Protein AF-A0A376BYJ0-F1 (afdb_monomer)

Sequence (90 aa):
MKKIVTLILVFVFGNLLSQYRFVYRVDFKIDSLNRDFVQSESFNLDIDGKESVFYPEIFLKLDSIYNATGTINKKNIPDAKLDYIIKKKL

Organism: NCBI:txid1015

Nearest PDB structures (foldseek):
  4zk9-assembly1_A  TM=6.552E-01  e=2.455E+00  Orf virus (strain NZ2)
  3zgi-assembly1_A  TM=6.308E-01  e=2.159E+00  Streptococcus pneumoniae TIGR4
  4zkc-assembly1_A  TM=4.919E-01  e=3.383E+00  Orf virus (strain NZ2)
  4p5i-assembly1_A-2  TM=5.083E-01  e=6.028E+00  Orf virus
  3fgq-assembly2_B  TM=4.200E-01  e=6.427E+00  Homo sapiens

Mean predicted aligned error: 7.51 Å

Radius of gyration: 19.22 Å; Cα contacts (8 Å, |Δi|>4): 105; chains: 1; bounding box: 53×24×54 Å

Foldseek 3Di:
DVVVVVVVVCVVVVVQPDWDKDKDKDWDDPDPVCVVDIDIFIWIWIDDLFKIKIFTCLVVVQVVVCVVPVDGDPVPRPDDPDGDMDMDTD

pLDDT: mean 86.26, std 8.76, range [60.75, 95.56]

Secondary structure (DSSP, 8-state):
-HHHHHHHHHHHHHHHT--EEEEEEEEE-S-SS-TT--EEEEEEEEE-SSEEEEEEHHHHHHHHHHHHHSS--GGG----S----EEEE-

Solvent-accessible surface area (backbone atoms only — not comparable to full-atom values): 5524 Å² total; per-residue (Å²): 107,70,70,59,54,52,52,53,49,53,54,54,52,55,61,76,69,58,71,50,74,46,81,43,80,49,77,46,63,91,45,89,88,46,78,85,51,71,48,75,48,55,29,36,37,40,39,53,102,56,38,36,41,37,34,38,48,64,59,58,54,49,51,54,44,30,75,74,65,78,53,82,66,71,90,77,56,79,85,68,91,65,83,65,72,50,76,44,78,108

Structure (mmCIF, N/CA/C/O backbone):
data_AF-A0A376BYJ0-F1
#
_entry.id   AF-A0A376BYJ0-F1
#
loop_
_atom_site.group_PDB
_atom_site.id
_atom_site.type_symbol
_atom_site.label_atom_id
_atom_site.label_alt_id
_atom_site.label_comp_id
_atom_site.label_asym_id
_atom_site.label_entity_id
_atom_site.label_seq_id
_atom_site.pdbx_PDB_ins_code
_atom_site.Cartn_x
_atom_site.Cartn_y
_atom_site.Cartn_z
_atom_site.occupancy
_atom_site.B_iso_or_equiv
_atom_site.auth_seq_id
_atom_site.auth_comp_id
_atom_site.auth_asym_id
_atom_site.auth_atom_id
_atom_site.pdbx_PDB_model_num
ATOM 1 N N . MET A 1 1 ? -33.514 -1.692 28.031 1.00 60.75 1 MET A N 1
ATOM 2 C CA . MET A 1 1 ? -33.130 -0.458 27.302 1.00 60.75 1 MET A CA 1
ATOM 3 C C . MET A 1 1 ? -31.627 -0.208 27.309 1.00 60.75 1 MET A C 1
ATOM 5 O O . MET A 1 1 ? -31.067 -0.121 26.230 1.00 60.75 1 MET A O 1
ATOM 9 N N . LYS A 1 2 ? -30.946 -0.189 28.470 1.00 79.69 2 LYS A N 1
ATOM 10 C CA . LYS A 1 2 ? -29.485 0.045 28.543 1.00 79.69 2 LYS A CA 1
ATOM 11 C C . LYS A 1 2 ? -28.661 -0.854 27.601 1.00 79.69 2 LYS A C 1
ATOM 13 O O . LYS A 1 2 ? -27.851 -0.340 26.853 1.00 79.69 2 LYS A O 1
ATOM 18 N N . LYS A 1 3 ? -28.957 -2.160 27.543 1.00 87.44 3 LYS A N 1
ATOM 19 C CA . LYS A 1 3 ? -28.278 -3.117 26.642 1.00 87.44 3 LYS A CA 1
ATOM 20 C C . LYS A 1 3 ? -28.444 -2.794 25.146 1.00 87.44 3 LYS A C 1
ATOM 22 O O . LYS A 1 3 ? -27.506 -2.967 24.384 1.00 87.44 3 LYS A O 1
ATOM 27 N N . ILE A 1 4 ? -29.619 -2.302 24.742 1.00 93.50 4 ILE A N 1
ATOM 28 C CA . ILE A 1 4 ? -29.905 -1.899 23.353 1.00 93.50 4 ILE A CA 1
ATOM 29 C C . ILE A 1 4 ? -29.155 -0.609 23.015 1.00 93.50 4 ILE A C 1
ATOM 31 O O . ILE A 1 4 ? -28.545 -0.519 21.958 1.00 93.50 4 ILE A O 1
ATOM 35 N N . VAL A 1 5 ? -29.131 0.352 23.944 1.00 94.00 5 VAL A N 1
ATOM 36 C CA . VAL A 1 5 ? -28.350 1.589 23.795 1.00 94.00 5 VAL A CA 1
ATOM 37 C C . VAL A 1 5 ? -26.862 1.273 23.653 1.00 94.00 5 VAL A C 1
ATOM 39 O O . VAL A 1 5 ? -26.218 1.808 22.759 1.00 94.00 5 VAL A O 1
ATOM 42 N N . THR A 1 6 ? -26.324 0.358 24.465 1.00 92.44 6 THR A N 1
ATOM 43 C CA . THR A 1 6 ? -24.929 -0.090 24.344 1.00 92.44 6 THR A CA 1
ATOM 44 C C . THR A 1 6 ? -24.652 -0.739 22.988 1.00 92.44 6 THR A C 1
ATOM 46 O O . THR A 1 6 ? -23.635 -0.433 22.376 1.00 92.44 6 THR A O 1
ATOM 49 N N . LEU A 1 7 ? -25.558 -1.587 22.487 1.00 93.12 7 LEU A N 1
ATOM 50 C CA . LEU A 1 7 ? -25.397 -2.251 21.189 1.00 93.12 7 LEU A CA 1
ATOM 51 C C . LEU A 1 7 ? -25.369 -1.244 20.026 1.00 93.12 7 LEU A C 1
ATOM 53 O O . LEU A 1 7 ? -24.517 -1.336 19.146 1.00 93.12 7 LEU A O 1
ATOM 57 N N . ILE A 1 8 ? -26.266 -0.253 20.057 1.00 93.00 8 ILE A N 1
ATOM 58 C CA . ILE A 1 8 ? -26.312 0.833 19.068 1.00 93.00 8 ILE A CA 1
ATOM 59 C C . ILE A 1 8 ? -25.027 1.662 19.130 1.00 93.00 8 ILE A C 1
ATOM 61 O O . I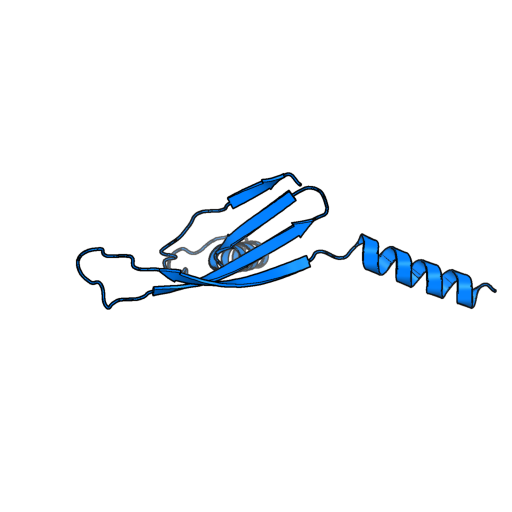LE A 1 8 ? -24.461 1.989 18.090 1.00 93.00 8 ILE A O 1
ATOM 65 N N . LEU A 1 9 ? -24.528 1.960 20.334 1.00 90.81 9 LEU A N 1
ATOM 66 C CA . LEU A 1 9 ? -23.287 2.713 20.502 1.00 90.81 9 LEU A CA 1
ATOM 67 C C . LEU A 1 9 ? -22.098 1.973 19.878 1.00 90.81 9 LEU A C 1
ATOM 69 O O . LEU A 1 9 ? -21.348 2.564 19.108 1.00 90.81 9 LEU A O 1
ATOM 73 N N . VAL A 1 10 ? -21.958 0.673 20.156 1.00 89.69 10 VAL A N 1
ATOM 74 C CA . VAL A 1 10 ? -20.897 -0.166 19.573 1.00 89.69 10 VAL A CA 1
ATOM 75 C C . VAL A 1 10 ? -20.987 -0.174 18.046 1.00 89.69 10 VAL A C 1
ATOM 77 O O . VAL A 1 10 ? -19.966 -0.037 17.376 1.00 89.69 10 VAL A O 1
ATOM 80 N N . PHE A 1 11 ? -22.197 -0.268 17.492 1.00 86.50 11 PHE A N 1
ATOM 81 C CA . PHE A 1 11 ? -22.395 -0.263 16.045 1.00 86.50 11 PHE A CA 1
ATOM 82 C C . PHE A 1 11 ? -21.995 1.076 15.404 1.00 86.50 11 PHE A C 1
ATOM 84 O O . PHE A 1 11 ? -21.294 1.094 14.394 1.00 86.50 11 PHE A O 1
ATOM 91 N N . VAL A 1 12 ? -22.378 2.207 16.004 1.00 86.62 12 VAL A N 1
ATOM 92 C CA . VAL A 1 12 ? -22.026 3.543 15.491 1.00 86.62 12 VAL A CA 1
ATOM 93 C C . VAL A 1 12 ? -20.517 3.792 15.585 1.00 86.62 12 VAL A C 1
ATOM 95 O O . VAL A 1 12 ? -19.907 4.211 14.603 1.00 86.62 12 VAL A O 1
ATOM 98 N N . PHE A 1 13 ? -19.889 3.476 16.721 1.00 82.62 13 PHE A N 1
ATOM 99 C CA . PHE A 1 13 ? -18.444 3.660 16.890 1.00 82.62 13 PHE A CA 1
ATOM 100 C C . PHE A 1 13 ? -17.614 2.743 15.984 1.00 82.62 13 PHE A C 1
ATOM 102 O O . PHE A 1 13 ? -16.587 3.182 15.470 1.00 82.62 13 PHE A O 1
ATOM 109 N N . GLY A 1 14 ? -18.069 1.513 15.728 1.00 76.06 14 GLY A N 1
ATOM 110 C CA . GLY A 1 14 ? -17.392 0.600 14.803 1.00 76.06 14 GLY A CA 1
ATOM 111 C C . GLY A 1 14 ? -17.321 1.142 13.372 1.00 76.06 14 GLY A C 1
ATOM 112 O O . GLY A 1 14 ? -16.296 0.999 12.714 1.00 76.06 14 GLY A O 1
ATOM 113 N N . ASN A 1 15 ? -18.371 1.827 12.909 1.00 74.06 15 ASN A N 1
ATOM 11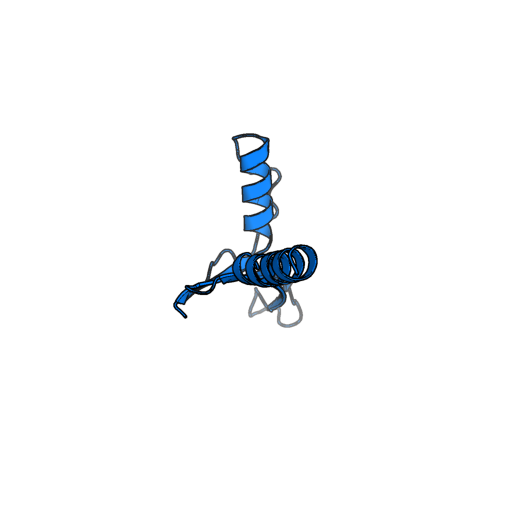4 C CA . ASN A 1 15 ? -18.397 2.419 11.568 1.00 74.06 15 ASN A CA 1
ATOM 115 C C . ASN A 1 15 ? -17.589 3.725 11.480 1.00 74.06 15 ASN A C 1
ATOM 117 O O . ASN A 1 15 ? -16.959 3.983 10.460 1.00 74.06 15 ASN A O 1
ATOM 121 N N . LEU A 1 16 ? -17.570 4.534 12.546 1.00 69.62 16 LEU A N 1
ATOM 122 C CA . LEU A 1 16 ? -16.807 5.790 12.582 1.00 69.62 16 LEU A CA 1
ATOM 123 C C . LEU A 1 16 ? -15.285 5.579 12.610 1.00 69.62 16 LEU A C 1
ATOM 125 O O . LEU A 1 16 ? -14.543 6.462 12.190 1.00 69.62 16 LEU A O 1
ATOM 129 N N . LEU A 1 17 ? -14.823 4.427 13.103 1.00 66.00 17 LEU A N 1
ATOM 130 C CA . LEU A 1 17 ? -13.400 4.075 13.194 1.00 66.00 17 LEU A CA 1
ATOM 131 C C . LEU A 1 17 ? -12.918 3.182 12.040 1.00 66.00 17 LEU A C 1
ATOM 133 O O . LEU A 1 17 ? -11.769 2.742 12.041 1.00 66.00 17 LEU A O 1
ATOM 137 N N . SER A 1 18 ? -13.778 2.900 11.061 1.00 64.69 18 SER A N 1
ATOM 138 C CA . SER A 1 18 ? -13.436 2.046 9.928 1.00 64.69 18 SER A CA 1
ATOM 139 C C . SER A 1 18 ? -12.496 2.768 8.956 1.00 64.69 18 SER A C 1
ATOM 141 O O . SER A 1 18 ? -12.943 3.571 8.139 1.00 64.69 18 SER A O 1
ATOM 143 N N . GLN A 1 19 ? -11.200 2.451 9.003 1.00 69.50 19 GLN A N 1
ATOM 144 C CA . GLN A 1 19 ? -10.292 2.684 7.875 1.00 69.50 19 GLN A CA 1
ATOM 145 C C . GLN A 1 19 ? -10.459 1.554 6.860 1.00 69.50 19 GLN A C 1
ATOM 147 O O . GLN A 1 19 ? -10.250 0.383 7.182 1.00 69.50 19 GLN A O 1
ATOM 152 N N . TYR A 1 20 ? -10.820 1.905 5.627 1.00 84.50 20 TYR A N 1
ATOM 153 C CA . TYR A 1 20 ? -10.899 0.940 4.537 1.00 84.50 20 TYR A CA 1
ATOM 154 C C . TYR A 1 20 ? -9.552 0.887 3.816 1.00 84.50 20 TYR A C 1
ATOM 156 O O . TYR A 1 20 ? -9.074 1.906 3.317 1.00 84.50 20 TYR A O 1
ATOM 164 N N . ARG A 1 21 ? -8.957 -0.309 3.753 1.00 90.56 21 ARG A N 1
ATOM 165 C CA . ARG A 1 21 ? -7.763 -0.600 2.951 1.00 90.56 21 ARG A CA 1
ATOM 166 C C . ARG A 1 21 ? -8.106 -1.628 1.886 1.00 90.56 21 ARG A C 1
ATOM 168 O O . ARG A 1 21 ? -8.548 -2.731 2.207 1.00 90.56 21 ARG A O 1
ATOM 175 N N . PHE A 1 22 ? -7.858 -1.280 0.632 1.00 94.38 22 PHE A N 1
ATOM 176 C CA . PHE A 1 22 ? -7.981 -2.189 -0.504 1.00 94.38 22 PHE A CA 1
ATOM 177 C C . PHE A 1 22 ? -6.593 -2.557 -1.018 1.00 94.38 22 PHE A C 1
ATOM 179 O O . PHE A 1 22 ? -5.715 -1.702 -1.098 1.00 94.38 22 PHE A O 1
ATOM 186 N N . VAL A 1 23 ? -6.401 -3.823 -1.384 1.00 9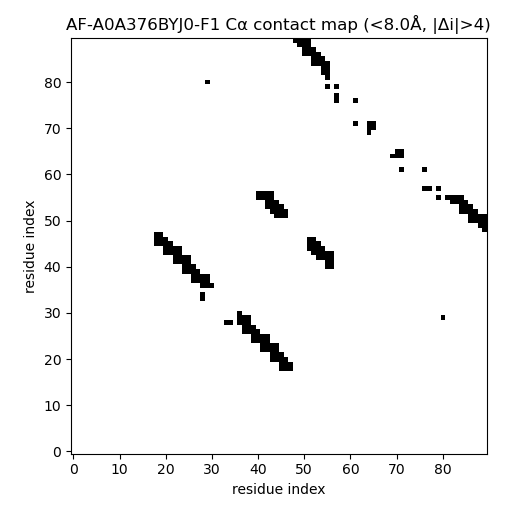5.00 23 VAL A N 1
ATOM 187 C CA . VAL A 1 23 ? -5.139 -4.317 -1.945 1.00 95.00 23 VAL A CA 1
ATOM 188 C C . VAL A 1 23 ? -5.327 -4.563 -3.437 1.00 95.00 23 VAL A C 1
ATOM 190 O O . VAL A 1 23 ? -6.255 -5.260 -3.846 1.00 95.00 23 VAL A O 1
ATOM 193 N N . TYR A 1 24 ? -4.437 -4.000 -4.243 1.00 95.25 24 TYR A N 1
ATOM 194 C CA . TYR A 1 24 ? -4.419 -4.110 -5.696 1.00 95.25 24 TYR A CA 1
ATOM 195 C C . TYR A 1 24 ? -3.157 -4.829 -6.160 1.00 95.25 24 TYR A C 1
ATOM 197 O O . TYR A 1 24 ? -2.088 -4.667 -5.575 1.00 95.25 24 TYR A O 1
ATOM 205 N N . ARG A 1 25 ? -3.272 -5.575 -7.261 1.00 95.00 25 ARG A N 1
ATOM 206 C CA . ARG A 1 25 ? -2.125 -5.984 -8.076 1.00 95.00 25 ARG A CA 1
ATOM 207 C C . ARG A 1 25 ? -2.039 -5.042 -9.272 1.00 95.00 25 ARG A C 1
ATOM 209 O O . ARG A 1 25 ? -3.020 -4.892 -9.997 1.00 95.00 25 ARG A O 1
ATOM 216 N N . VAL A 1 26 ? -0.883 -4.418 -9.456 1.00 93.38 26 VAL A N 1
ATOM 217 C CA . VAL A 1 26 ? -0.579 -3.557 -10.599 1.00 93.38 26 VAL A CA 1
ATOM 218 C C . VAL A 1 26 ? 0.385 -4.303 -11.505 1.00 93.38 26 VAL A C 1
ATOM 220 O O . VAL A 1 26 ? 1.495 -4.624 -11.088 1.00 93.38 26 VAL A O 1
ATOM 223 N N . ASP A 1 27 ? -0.049 -4.555 -12.736 1.00 92.75 27 ASP A N 1
ATOM 224 C CA . ASP A 1 27 ? 0.757 -5.201 -13.768 1.00 92.75 27 ASP A CA 1
ATOM 225 C C . ASP A 1 27 ? 1.219 -4.149 -14.785 1.00 92.75 27 ASP A C 1
ATOM 227 O O . ASP A 1 27 ? 0.407 -3.405 -15.340 1.00 92.75 27 ASP A O 1
ATOM 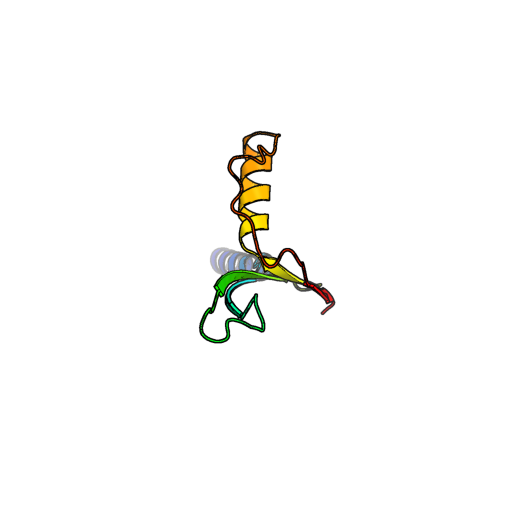231 N N . PHE A 1 28 ? 2.527 -4.063 -15.026 1.00 89.62 28 PHE A N 1
ATOM 232 C CA . PHE A 1 28 ? 3.129 -3.044 -15.885 1.00 89.62 28 PHE A CA 1
ATOM 233 C C . PHE A 1 28 ? 4.366 -3.564 -16.622 1.00 89.62 28 PHE A C 1
ATOM 235 O O . PHE A 1 28 ? 4.997 -4.544 -16.232 1.00 89.62 28 PHE A O 1
ATOM 242 N N . LYS A 1 29 ? 4.723 -2.889 -17.718 1.00 90.38 29 LYS A N 1
ATOM 243 C CA . LYS A 1 29 ? 5.922 -3.187 -18.512 1.00 90.38 29 LYS A CA 1
ATOM 244 C C . LYS A 1 29 ? 6.962 -2.109 -18.237 1.00 90.38 29 LYS A C 1
ATOM 246 O O . LYS A 1 29 ? 6.732 -0.951 -18.571 1.00 90.38 29 LYS A O 1
ATOM 251 N N . ILE A 1 30 ? 8.074 -2.485 -17.607 1.00 84.50 30 ILE A N 1
ATOM 252 C CA . ILE A 1 30 ? 9.149 -1.542 -17.251 1.00 84.50 30 ILE A CA 1
ATOM 253 C C . ILE A 1 30 ? 9.986 -1.140 -18.474 1.00 84.50 30 ILE A C 1
ATOM 255 O O . ILE A 1 30 ? 10.466 -0.015 -18.558 1.00 84.50 30 ILE A O 1
ATOM 259 N N . ASP A 1 31 ? 10.146 -2.062 -19.426 1.00 83.06 31 ASP A N 1
ATOM 260 C CA . ASP A 1 31 ? 10.982 -1.892 -20.607 1.00 83.06 31 ASP A CA 1
ATOM 261 C C . ASP A 1 31 ? 10.126 -1.957 -21.876 1.00 83.06 31 ASP A C 1
ATOM 263 O O . ASP A 1 31 ? 9.485 -2.963 -22.181 1.00 83.06 31 ASP A O 1
ATOM 267 N N . SER A 1 32 ? 10.135 -0.862 -22.635 1.00 82.50 32 SER A N 1
ATOM 268 C CA . SER A 1 32 ? 9.419 -0.755 -23.909 1.00 82.50 32 SER A CA 1
ATOM 269 C C . SER A 1 32 ? 9.949 -1.698 -25.000 1.00 82.50 32 SER A C 1
ATOM 271 O O . SER A 1 32 ? 9.198 -2.049 -25.918 1.00 82.50 32 SER A O 1
ATOM 273 N N . LEU A 1 33 ? 11.216 -2.120 -24.901 1.00 89.44 33 LEU A N 1
ATOM 274 C CA . LEU A 1 33 ? 11.867 -3.029 -25.846 1.00 89.44 33 LEU A CA 1
ATOM 275 C C . LEU A 1 33 ? 11.554 -4.497 -25.539 1.00 89.44 33 LEU A C 1
ATOM 277 O O . LEU A 1 33 ? 11.523 -5.315 -26.457 1.00 89.44 33 LEU A O 1
ATOM 281 N N . ASN A 1 34 ? 11.248 -4.826 -24.282 1.00 88.06 34 ASN A N 1
ATOM 282 C CA . ASN A 1 34 ? 10.895 -6.174 -23.850 1.00 88.06 34 ASN A CA 1
ATOM 283 C C . ASN A 1 34 ? 9.395 -6.281 -23.537 1.00 88.06 34 ASN A C 1
ATOM 285 O O . ASN A 1 34 ? 8.962 -6.283 -22.386 1.00 88.06 34 ASN A O 1
ATOM 289 N N . ARG A 1 35 ? 8.581 -6.358 -24.595 1.00 83.94 35 ARG A N 1
ATOM 290 C CA . ARG A 1 35 ? 7.113 -6.298 -24.489 1.00 83.94 35 ARG A CA 1
ATOM 291 C C . ARG A 1 35 ? 6.477 -7.498 -23.791 1.00 83.94 35 ARG A C 1
ATOM 293 O O . ARG A 1 35 ? 5.333 -7.362 -23.352 1.00 83.94 35 ARG A O 1
ATOM 300 N N . ASP A 1 36 ? 7.171 -8.624 -23.707 1.00 89.00 3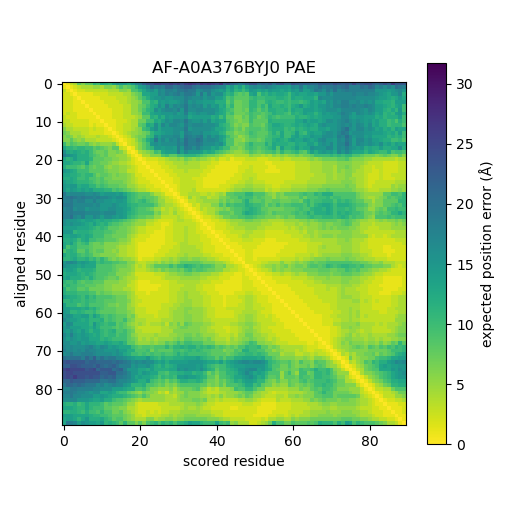6 ASP A N 1
ATOM 301 C CA . ASP A 1 36 ? 6.653 -9.844 -23.079 1.00 89.00 36 ASP A CA 1
ATOM 302 C C . ASP A 1 36 ? 6.954 -9.885 -21.577 1.00 89.00 36 ASP A C 1
ATOM 304 O O . ASP A 1 36 ? 6.316 -10.625 -20.829 1.00 89.00 36 ASP A O 1
ATOM 308 N N . PHE A 1 37 ? 7.879 -9.043 -21.110 1.00 89.38 37 PHE A N 1
ATOM 309 C CA . PHE A 1 37 ? 8.179 -8.909 -19.696 1.00 89.38 37 PHE A CA 1
ATOM 310 C C . PHE A 1 37 ? 7.129 -8.037 -18.995 1.00 89.38 37 PHE A C 1
ATOM 312 O O . PHE A 1 37 ? 7.072 -6.817 -19.174 1.00 89.38 37 PHE A O 1
ATOM 319 N N . VAL A 1 38 ? 6.295 -8.682 -18.177 1.00 89.38 38 VAL A N 1
ATOM 320 C CA . VAL A 1 38 ? 5.308 -8.032 -17.308 1.00 89.38 38 VAL A CA 1
ATOM 321 C C . VAL A 1 38 ? 5.773 -8.156 -15.863 1.00 89.38 38 VAL A C 1
ATOM 323 O O . VAL A 1 38 ? 5.986 -9.258 -15.361 1.00 89.38 38 VAL A O 1
ATOM 326 N N . GLN A 1 39 ? 5.919 -7.014 -15.201 1.00 89.19 39 GLN A N 1
ATOM 327 C CA . GLN A 1 39 ? 6.176 -6.919 -13.774 1.00 89.19 39 GLN A CA 1
ATOM 328 C C . GLN A 1 39 ? 4.847 -6.740 -13.042 1.00 89.19 39 GLN A C 1
ATOM 330 O O . GLN A 1 39 ? 3.994 -5.970 -13.480 1.00 89.19 39 GLN A O 1
ATOM 335 N N . SER A 1 40 ? 4.707 -7.415 -11.906 1.00 91.44 40 SER A N 1
ATOM 336 C CA . SER A 1 40 ? 3.557 -7.278 -11.016 1.00 91.44 40 SER A CA 1
ATOM 337 C C . SER A 1 40 ? 4.012 -6.752 -9.661 1.00 91.44 40 SER A C 1
ATOM 339 O O . SER A 1 40 ? 4.976 -7.273 -9.093 1.00 91.44 40 SER A O 1
ATOM 341 N N . GLU A 1 41 ? 3.309 -5.760 -9.121 1.00 91.69 41 GLU A N 1
ATOM 342 C CA . GLU A 1 41 ? 3.546 -5.231 -7.774 1.00 91.69 41 GLU A CA 1
ATOM 343 C C . GLU A 1 41 ? 2.237 -5.062 -6.995 1.00 91.69 41 GLU A C 1
ATOM 345 O O . GLU A 1 41 ? 1.182 -4.764 -7.559 1.00 91.69 41 GLU A O 1
ATOM 350 N N . SER A 1 42 ? 2.304 -5.268 -5.678 1.00 93.88 42 SER A N 1
ATOM 351 C CA . SER A 1 42 ? 1.173 -5.061 -4.771 1.00 93.88 42 SER A CA 1
ATOM 352 C C . SER A 1 42 ? 1.100 -3.603 -4.330 1.00 93.88 42 SER A C 1
ATOM 354 O O . SER A 1 42 ? 2.097 -3.028 -3.890 1.00 93.88 42 SER A O 1
ATOM 356 N N . PHE A 1 43 ? -0.095 -3.026 -4.389 1.00 95.25 43 PHE A N 1
ATOM 357 C CA . PHE A 1 43 ? -0.392 -1.673 -3.933 1.00 95.25 43 PHE A CA 1
ATOM 358 C C . PHE A 1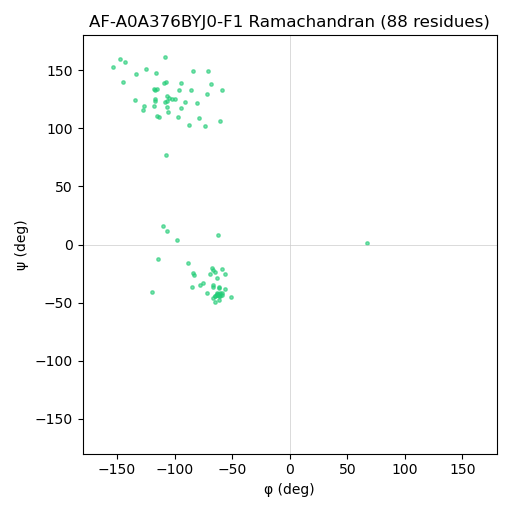 43 ? -1.538 -1.679 -2.926 1.00 95.25 43 PHE A C 1
ATOM 360 O O . PHE A 1 43 ? -2.436 -2.515 -2.990 1.00 95.25 43 PHE A O 1
ATOM 367 N N . ASN A 1 44 ? -1.523 -0.711 -2.021 1.00 95.00 44 ASN A N 1
ATOM 368 C CA . ASN A 1 44 ? -2.588 -0.439 -1.072 1.00 95.00 44 ASN A CA 1
ATOM 369 C C . ASN A 1 44 ? -3.296 0.859 -1.465 1.00 95.00 44 ASN A C 1
ATOM 371 O O . ASN A 1 44 ? -2.645 1.835 -1.836 1.00 95.00 44 ASN A O 1
ATOM 375 N N . LEU A 1 45 ? -4.620 0.867 -1.357 1.00 95.06 45 LEU A N 1
ATOM 376 C CA . LEU A 1 45 ? -5.451 2.062 -1.374 1.00 95.06 45 LEU A CA 1
ATOM 377 C C . LEU A 1 45 ? -6.078 2.221 0.004 1.00 95.06 45 LEU A C 1
ATO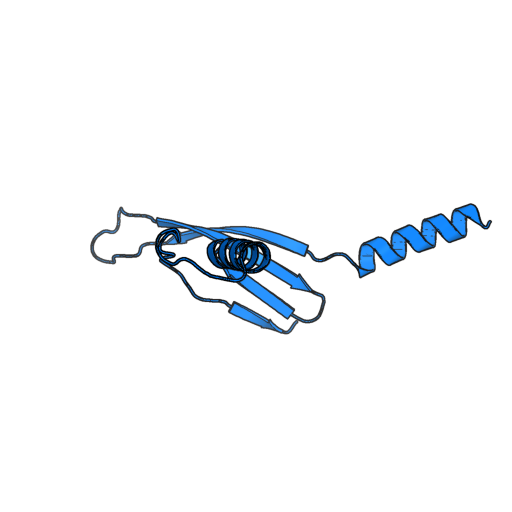M 379 O O . LEU A 1 45 ? -6.980 1.461 0.364 1.00 95.06 45 LEU A O 1
ATOM 383 N N . ASP A 1 46 ? -5.619 3.227 0.730 1.00 93.31 46 ASP A N 1
ATOM 384 C CA . ASP A 1 46 ? -6.196 3.612 2.008 1.00 93.31 46 ASP A CA 1
ATOM 385 C C . ASP A 1 46 ? -7.179 4.746 1.788 1.00 93.31 46 ASP A C 1
ATOM 387 O O . ASP A 1 46 ? -6.882 5.702 1.069 1.00 93.31 46 ASP A O 1
ATOM 391 N N . ILE A 1 47 ? -8.357 4.624 2.390 1.00 90.56 47 ILE A N 1
ATO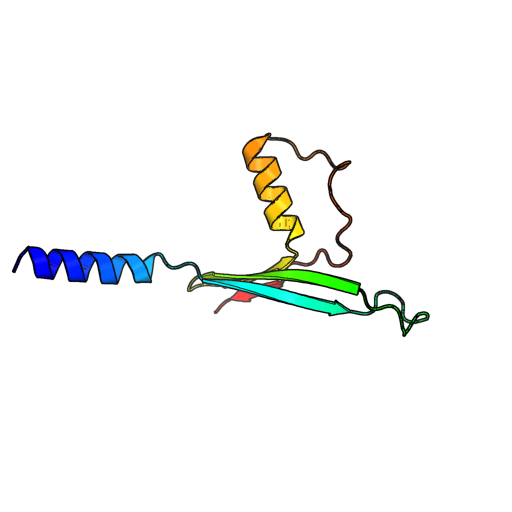M 392 C CA . ILE A 1 47 ? -9.396 5.641 2.324 1.00 90.56 47 ILE A CA 1
ATOM 393 C C . ILE A 1 47 ? -9.815 5.991 3.744 1.00 90.56 47 ILE A C 1
ATOM 395 O O . ILE A 1 47 ? -10.335 5.147 4.482 1.00 90.56 47 ILE A O 1
ATOM 399 N N . ASP A 1 48 ? -9.619 7.255 4.100 1.00 84.44 48 ASP A N 1
ATOM 400 C CA . ASP A 1 48 ? -10.341 7.885 5.194 1.00 84.44 48 ASP A CA 1
ATOM 401 C C . ASP A 1 48 ? -11.336 8.893 4.601 1.00 84.44 48 ASP A C 1
ATOM 403 O O . ASP A 1 48 ? -11.233 9.273 3.439 1.00 84.44 48 ASP A O 1
ATOM 407 N N . GLY A 1 49 ? -12.357 9.314 5.347 1.00 82.19 49 GLY A N 1
ATOM 408 C CA . GLY A 1 49 ? -13.396 10.215 4.824 1.00 82.19 49 GLY A CA 1
ATOM 409 C C . GLY A 1 49 ? -12.913 11.605 4.363 1.00 82.19 49 GLY A C 1
ATOM 410 O O . GLY A 1 49 ? -13.754 12.466 4.122 1.00 82.19 49 GLY A O 1
ATOM 411 N N . LYS A 1 50 ? -11.598 11.861 4.293 1.00 88.50 50 LYS A N 1
ATOM 412 C CA . LYS A 1 50 ? -10.976 13.118 3.854 1.00 88.50 50 LYS A CA 1
ATOM 413 C C . LYS A 1 50 ? -10.088 12.914 2.628 1.00 88.50 50 LYS A C 1
ATOM 415 O O . LYS A 1 50 ? -10.076 13.763 1.734 1.00 88.50 50 LYS A O 1
ATOM 420 N N . GLU A 1 51 ? -9.323 11.827 2.586 1.00 92.12 51 GLU A N 1
ATOM 421 C CA . GLU A 1 51 ? -8.419 11.529 1.483 1.00 92.12 51 GLU A CA 1
ATOM 422 C C . GLU A 1 51 ? -8.335 10.039 1.147 1.00 92.12 51 GLU A C 1
ATOM 424 O O . GLU A 1 51 ? -8.600 9.146 1.949 1.00 92.12 51 GLU A O 1
ATOM 429 N N . SER A 1 52 ? -7.926 9.789 -0.091 1.00 93.25 52 SER A N 1
ATOM 430 C CA . SER A 1 52 ? -7.531 8.475 -0.576 1.00 93.25 52 SER A CA 1
ATOM 431 C C . SER A 1 52 ? -6.049 8.489 -0.935 1.00 93.25 52 SER A C 1
ATOM 433 O O . SER A 1 52 ? -5.566 9.427 -1.580 1.00 93.25 52 SER A O 1
ATOM 435 N N . VAL A 1 53 ? -5.326 7.459 -0.499 1.00 95.06 53 VAL A N 1
ATOM 436 C CA . VAL A 1 53 ? -3.876 7.328 -0.665 1.00 95.06 53 VAL A CA 1
ATOM 437 C C . VAL A 1 53 ? -3.567 5.979 -1.298 1.00 95.06 53 VAL A C 1
ATOM 439 O O . VAL A 1 53 ? -3.814 4.937 -0.699 1.00 95.06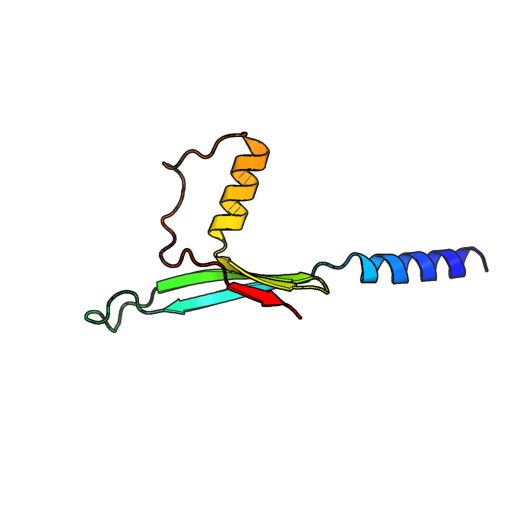 53 VAL A O 1
ATOM 442 N N . PHE A 1 54 ? -3.014 6.000 -2.508 1.00 95.50 54 PHE A N 1
ATOM 443 C CA . PHE A 1 54 ? -2.588 4.813 -3.244 1.00 95.50 54 PHE A CA 1
ATOM 444 C C . PHE A 1 54 ? -1.064 4.717 -3.254 1.00 95.50 54 PHE A C 1
ATOM 446 O O . PHE A 1 54 ? -0.392 5.655 -3.688 1.00 95.50 54 PHE A O 1
ATOM 453 N N . TYR A 1 55 ? -0.516 3.607 -2.768 1.00 94.31 55 TYR A N 1
ATOM 454 C CA . TYR A 1 55 ? 0.923 3.444 -2.571 1.00 94.31 55 TYR A CA 1
ATOM 455 C C . TYR A 1 55 ? 1.351 1.972 -2.647 1.00 94.31 55 TYR A C 1
ATOM 457 O O . TYR A 1 55 ? 0.557 1.085 -2.333 1.00 94.31 55 TYR A O 1
ATOM 465 N N . PRO A 1 56 ? 2.600 1.678 -3.033 1.00 93.69 56 PRO A N 1
ATOM 466 C CA . PRO A 1 56 ? 3.100 0.310 -3.109 1.00 93.69 56 PRO A CA 1
ATOM 467 C C . PRO A 1 56 ? 3.297 -0.297 -1.715 1.00 93.69 56 PRO A C 1
ATOM 469 O O . PRO A 1 56 ? 3.655 0.384 -0.750 1.00 93.69 56 PRO A O 1
ATOM 472 N N . GLU A 1 57 ? 3.120 -1.614 -1.610 1.00 91.75 57 GLU A N 1
ATOM 473 C CA . GLU A 1 57 ? 3.201 -2.376 -0.354 1.00 91.75 57 GLU A CA 1
ATOM 474 C C . GLU A 1 57 ? 4.547 -2.196 0.376 1.00 91.75 57 GLU A C 1
ATOM 476 O O . GLU A 1 57 ? 4.622 -2.312 1.601 1.00 91.75 57 GLU A O 1
ATOM 481 N N . ILE A 1 58 ? 5.613 -1.866 -0.360 1.00 90.19 58 ILE A N 1
ATOM 482 C CA . ILE A 1 58 ? 6.941 -1.621 0.205 1.00 90.19 58 ILE A CA 1
ATOM 483 C C . ILE A 1 58 ? 6.928 -0.530 1.281 1.00 90.19 58 ILE A C 1
ATOM 485 O O . ILE A 1 58 ? 7.589 -0.693 2.302 1.00 90.19 58 ILE A O 1
ATOM 489 N N . PHE A 1 59 ? 6.142 0.541 1.115 1.00 89.25 59 PHE A N 1
ATOM 490 C CA . PHE A 1 59 ? 6.098 1.627 2.098 1.00 89.25 59 PHE A CA 1
ATOM 491 C C . PHE A 1 59 ? 5.485 1.160 3.414 1.00 89.25 59 PHE A C 1
ATOM 493 O O . PHE A 1 59 ? 5.978 1.536 4.472 1.00 89.25 59 PHE A O 1
ATOM 500 N N . LEU A 1 60 ? 4.480 0.279 3.359 1.00 88.62 60 LEU A N 1
ATOM 501 C CA . LEU A 1 60 ? 3.894 -0.319 4.560 1.00 88.62 60 LEU A CA 1
ATOM 502 C C . LEU A 1 60 ? 4.927 -1.171 5.310 1.00 88.62 60 LEU A C 1
ATOM 504 O O . LEU A 1 60 ? 5.036 -1.100 6.533 1.00 88.62 60 LEU A O 1
ATOM 508 N N . LYS A 1 61 ? 5.707 -1.967 4.571 1.00 87.81 61 LYS A N 1
ATOM 509 C CA . LYS A 1 61 ? 6.780 -2.795 5.140 1.00 87.81 61 LYS A CA 1
ATOM 510 C C . LYS A 1 61 ? 7.869 -1.928 5.770 1.00 87.81 61 LYS A C 1
ATOM 512 O O . LYS A 1 61 ? 8.324 -2.232 6.869 1.00 87.81 61 LYS A O 1
ATOM 517 N N . LEU A 1 62 ? 8.259 -0.843 5.103 1.00 87.62 62 LEU A N 1
ATOM 518 C CA . LEU A 1 62 ? 9.263 0.093 5.608 1.00 87.62 62 LEU A CA 1
ATOM 519 C C . LEU A 1 62 ? 8.810 0.809 6.872 1.00 87.62 62 LEU A C 1
ATOM 521 O O . LEU A 1 62 ? 9.586 0.881 7.822 1.00 87.62 62 LEU A O 1
ATOM 525 N N . ASP A 1 63 ? 7.568 1.281 6.897 1.00 88.12 63 ASP A N 1
ATOM 526 C CA . ASP A 1 63 ? 6.985 1.904 8.081 1.00 88.12 63 ASP A CA 1
ATOM 527 C C . ASP A 1 63 ? 6.943 0.912 9.251 1.00 88.12 63 ASP A C 1
ATOM 529 O O . ASP A 1 63 ? 7.408 1.214 10.348 1.00 88.12 63 ASP A O 1
ATOM 533 N N . SER A 1 64 ? 6.523 -0.334 9.001 1.00 85.94 64 SER A N 1
ATOM 534 C CA . SER A 1 64 ? 6.539 -1.390 10.019 1.00 85.94 64 SER A CA 1
ATOM 535 C C . SER A 1 64 ? 7.944 -1.691 10.550 1.00 85.94 64 SER A C 1
ATOM 537 O O . SER A 1 64 ? 8.100 -1.890 11.755 1.00 85.94 64 SER A O 1
ATOM 539 N N . ILE A 1 65 ? 8.961 -1.750 9.682 1.00 88.50 65 ILE A N 1
ATOM 540 C CA . ILE A 1 65 ? 10.353 -1.982 10.096 1.00 88.50 65 ILE A CA 1
ATOM 541 C C . ILE A 1 65 ? 10.841 -0.805 10.935 1.00 88.50 65 ILE A C 1
ATOM 543 O O . ILE A 1 65 ? 11.350 -1.017 12.032 1.00 88.50 65 ILE A O 1
ATOM 547 N N . TYR A 1 66 ? 10.652 0.422 10.450 1.00 88.56 66 TYR A N 1
ATOM 548 C CA . TYR A 1 66 ? 11.075 1.627 11.152 1.00 88.56 66 TYR A CA 1
ATOM 549 C C . TYR A 1 66 ? 10.421 1.741 12.531 1.00 88.56 66 TYR A C 1
ATOM 551 O O . TYR A 1 66 ? 11.114 1.998 13.513 1.00 88.56 66 TYR A O 1
ATOM 559 N N . ASN A 1 67 ? 9.120 1.466 12.627 1.00 90.38 67 ASN A N 1
ATOM 560 C CA . ASN A 1 67 ? 8.395 1.482 13.896 1.00 90.38 67 ASN A CA 1
ATOM 561 C C . ASN A 1 67 ? 8.909 0.422 14.885 1.00 90.38 67 ASN A C 1
ATOM 563 O O . ASN A 1 67 ? 8.842 0.636 16.093 1.00 90.38 67 ASN A O 1
ATOM 567 N N . ALA A 1 68 ? 9.449 -0.699 14.399 1.00 90.12 68 ALA A N 1
ATOM 568 C CA . ALA A 1 68 ? 9.997 -1.756 15.247 1.00 90.12 68 ALA A CA 1
ATOM 569 C C . ALA A 1 68 ? 11.460 -1.518 15.665 1.00 90.12 68 ALA A C 1
ATOM 571 O O . ALA A 1 68 ? 11.845 -1.874 16.777 1.00 90.12 68 ALA A O 1
ATOM 572 N N . THR A 1 69 ? 12.294 -0.958 14.784 1.00 89.06 69 THR A N 1
ATOM 573 C CA . THR A 1 69 ? 13.759 -0.897 14.973 1.00 89.06 69 THR A CA 1
ATOM 574 C C . THR A 1 69 ? 14.310 0.518 15.149 1.00 89.06 69 THR A C 1
ATOM 576 O O . THR A 1 69 ? 15.491 0.675 15.464 1.00 89.06 69 THR A O 1
ATOM 579 N N . GLY A 1 70 ? 13.514 1.554 14.875 1.00 89.69 70 GLY A N 1
ATOM 580 C CA . GLY A 1 70 ? 13.940 2.958 14.832 1.00 89.69 70 GLY A CA 1
ATOM 581 C C . GLY A 1 70 ? 14.909 3.298 13.692 1.00 89.69 70 GLY A C 1
ATOM 582 O O . GLY A 1 70 ? 15.370 4.433 13.594 1.00 89.69 70 GLY A O 1
ATOM 583 N N . THR A 1 71 ? 15.258 2.335 12.830 1.00 86.25 71 THR A N 1
ATOM 584 C CA . THR A 1 71 ? 16.236 2.515 11.748 1.00 86.25 71 THR A CA 1
ATOM 585 C C . THR A 1 71 ? 15.858 1.710 10.510 1.00 86.25 71 THR A C 1
ATOM 587 O O . THR A 1 71 ? 15.437 0.557 10.588 1.00 86.25 71 THR A O 1
ATOM 590 N N . ILE A 1 72 ? 16.052 2.301 9.332 1.00 81.06 72 ILE A N 1
ATOM 591 C CA . ILE A 1 72 ? 15.810 1.623 8.056 1.00 81.06 72 ILE A CA 1
ATOM 592 C C . ILE A 1 72 ? 17.139 1.078 7.530 1.00 81.06 72 ILE A C 1
ATOM 594 O O . ILE A 1 72 ? 18.001 1.838 7.084 1.00 81.06 72 ILE A O 1
ATOM 598 N N . ASN A 1 73 ? 17.312 -0.245 7.544 1.00 78.56 73 ASN A N 1
ATOM 599 C CA . ASN A 1 73 ? 18.473 -0.879 6.922 1.00 78.56 73 ASN A CA 1
ATOM 600 C C . ASN A 1 73 ? 18.196 -1.162 5.438 1.00 78.56 73 ASN A C 1
ATOM 602 O O . ASN A 1 73 ? 17.514 -2.128 5.093 1.00 78.56 73 ASN A O 1
ATOM 606 N N . LYS A 1 74 ? 18.761 -0.325 4.558 1.00 67.50 74 LYS A N 1
ATOM 607 C CA . LYS A 1 74 ? 18.534 -0.381 3.105 1.00 67.50 74 LYS A CA 1
ATOM 608 C C . LYS A 1 74 ? 18.920 -1.702 2.436 1.00 67.50 74 LYS A C 1
ATOM 610 O O . LYS A 1 74 ? 18.391 -2.000 1.375 1.00 67.50 74 LYS A O 1
ATOM 615 N N . LYS A 1 75 ? 19.790 -2.515 3.048 1.00 69.31 75 LYS A N 1
ATOM 616 C CA . LYS A 1 75 ? 20.225 -3.799 2.465 1.00 69.31 75 LYS A CA 1
ATOM 617 C C . LYS A 1 75 ? 19.119 -4.854 2.371 1.00 69.31 75 LYS A C 1
ATOM 619 O O . LYS A 1 75 ? 19.245 -5.763 1.562 1.00 69.31 75 LYS A O 1
ATOM 624 N N . ASN A 1 76 ? 18.061 -4.732 3.174 1.00 63.50 76 ASN A N 1
ATOM 625 C CA . ASN A 1 76 ? 16.974 -5.715 3.232 1.00 63.50 76 ASN A CA 1
ATOM 626 C C . ASN A 1 76 ? 15.683 -5.215 2.566 1.00 63.50 76 ASN A C 1
ATOM 628 O O . ASN A 1 76 ? 14.627 -5.817 2.754 1.00 63.50 76 ASN A O 1
ATOM 632 N N . ILE A 1 77 ? 15.743 -4.100 1.832 1.00 67.69 77 ILE A N 1
ATOM 633 C CA . ILE A 1 77 ? 14.577 -3.516 1.172 1.00 67.69 77 ILE A CA 1
ATOM 634 C C . ILE A 1 77 ? 14.537 -4.041 -0.265 1.00 67.69 77 ILE A C 1
ATOM 636 O O . ILE A 1 77 ? 15.476 -3.775 -1.013 1.00 67.69 77 ILE A O 1
ATOM 640 N N . PRO A 1 78 ? 13.491 -4.780 -0.670 1.00 65.88 78 PRO A N 1
ATOM 641 C CA . PRO A 1 78 ? 13.288 -5.075 -2.079 1.00 65.88 78 PRO A CA 1
ATOM 642 C C . PRO A 1 78 ? 13.146 -3.773 -2.879 1.00 65.88 78 PRO A C 1
ATOM 644 O O . PRO A 1 78 ? 12.381 -2.893 -2.484 1.00 65.88 78 PRO A O 1
ATOM 647 N N . ASP A 1 79 ? 13.860 -3.668 -4.002 1.00 70.69 79 ASP A N 1
ATOM 648 C CA . ASP A 1 79 ? 13.720 -2.550 -4.940 1.00 70.69 79 ASP A CA 1
ATOM 649 C C . ASP A 1 79 ? 12.285 -2.512 -5.477 1.00 70.69 79 ASP A C 1
ATOM 651 O O . ASP A 1 79 ? 11.907 -3.338 -6.312 1.00 70.69 79 ASP A O 1
ATOM 655 N N . ALA A 1 80 ? 11.490 -1.546 -5.020 1.00 72.81 80 ALA A N 1
ATOM 656 C CA . ALA A 1 80 ? 10.227 -1.228 -5.668 1.00 72.81 80 ALA A CA 1
ATOM 657 C C . ALA A 1 80 ? 10.515 -0.534 -6.999 1.00 72.81 80 ALA A C 1
ATOM 659 O O . ALA A 1 80 ? 11.310 0.408 -7.051 1.00 72.81 80 ALA A O 1
ATOM 660 N N . LYS A 1 81 ? 9.906 -1.016 -8.085 1.00 82.25 81 LYS A N 1
ATOM 661 C CA . LYS A 1 81 ? 10.082 -0.409 -9.408 1.00 82.25 81 LYS A CA 1
ATOM 662 C C . LYS A 1 81 ? 9.138 0.763 -9.625 1.00 82.25 81 LYS A C 1
ATOM 664 O O . LYS A 1 81 ? 9.464 1.648 -10.411 1.00 82.25 81 LYS A O 1
ATOM 669 N N . LEU A 1 82 ? 8.014 0.787 -8.915 1.00 83.62 82 LEU A N 1
ATOM 670 C CA . LEU A 1 82 ? 7.128 1.938 -8.830 1.00 83.62 82 LEU A CA 1
ATOM 671 C C . LEU A 1 82 ? 7.129 2.434 -7.383 1.00 83.62 82 LEU A C 1
ATOM 673 O O . LEU A 1 82 ? 6.614 1.757 -6.502 1.00 83.62 82 LEU A O 1
ATOM 677 N N . ASP A 1 83 ? 7.711 3.605 -7.127 1.00 85.19 83 ASP A N 1
ATOM 678 C CA . ASP A 1 83 ? 7.876 4.196 -5.789 1.00 85.19 83 ASP A CA 1
ATOM 679 C C . ASP A 1 83 ? 6.998 5.440 -5.561 1.00 85.19 83 ASP A C 1
ATOM 681 O O . ASP A 1 83 ? 7.191 6.198 -4.609 1.00 85.19 83 ASP A O 1
ATOM 685 N N . TYR A 1 84 ? 5.993 5.653 -6.410 1.00 86.69 84 TYR A N 1
ATOM 686 C CA . TYR A 1 84 ? 5.106 6.804 -6.299 1.00 86.69 84 TYR A CA 1
ATOM 687 C C . TYR A 1 84 ? 3.958 6.572 -5.309 1.00 86.69 84 TYR A C 1
ATOM 689 O O . TYR A 1 84 ? 3.420 5.475 -5.160 1.00 86.69 84 TYR A O 1
ATOM 697 N N . ILE A 1 85 ? 3.530 7.665 -4.677 1.00 92.56 85 ILE A N 1
ATOM 698 C CA . ILE A 1 85 ? 2.339 7.728 -3.830 1.00 92.56 85 ILE A CA 1
ATOM 699 C C . ILE A 1 85 ? 1.361 8.704 -4.480 1.00 92.56 85 ILE A C 1
ATOM 701 O O . ILE A 1 85 ? 1.708 9.857 -4.736 1.00 92.56 85 ILE A O 1
ATOM 705 N N . ILE A 1 86 ? 0.130 8.260 -4.725 1.00 94.62 86 ILE A N 1
ATOM 706 C CA . ILE A 1 86 ? -0.942 9.104 -5.259 1.00 94.62 86 ILE A CA 1
ATOM 707 C C . ILE A 1 86 ? -1.871 9.478 -4.111 1.00 94.62 86 ILE A C 1
ATOM 709 O O . ILE A 1 86 ? -2.397 8.601 -3.430 1.00 94.62 86 ILE A O 1
ATOM 713 N N . LYS A 1 87 ? -2.099 10.779 -3.915 1.00 95.56 87 LYS A N 1
ATOM 714 C CA . LYS A 1 87 ? -3.058 11.300 -2.934 1.00 95.56 87 LYS A CA 1
ATOM 715 C C . LYS A 1 87 ? -4.172 12.059 -3.631 1.00 95.56 87 LYS A C 1
ATOM 717 O O . LYS A 1 87 ? -3.905 12.917 -4.474 1.00 95.56 87 LYS A O 1
ATOM 722 N N . LYS A 1 88 ? -5.414 11.783 -3.248 1.00 95.00 88 LYS A N 1
ATOM 723 C CA . LYS A 1 88 ? -6.594 12.488 -3.750 1.00 95.00 88 LYS A CA 1
ATOM 724 C C . LYS A 1 88 ? -7.516 12.852 -2.593 1.00 95.00 88 LYS A C 1
ATOM 726 O O . LYS A 1 88 ? -7.961 11.972 -1.861 1.00 95.00 88 LYS A O 1
ATOM 731 N N . LYS A 1 89 ? -7.829 14.145 -2.478 1.00 92.31 89 LYS A N 1
ATOM 732 C CA . LYS A 1 89 ? -8.871 14.646 -1.573 1.00 92.31 89 LYS A CA 1
ATOM 733 C C . LYS A 1 89 ? -10.246 14.200 -2.069 1.00 92.31 89 LYS A C 1
ATOM 735 O O . LYS A 1 89 ? -10.481 14.222 -3.282 1.00 92.31 89 LYS A O 1
ATOM 740 N N . LEU A 1 90 ? -11.094 13.776 -1.138 1.00 81.75 90 LEU A N 1
ATOM 741 C CA . LEU A 1 90 ? -12.473 13.362 -1.400 1.00 81.75 90 LEU A CA 1
ATOM 742 C C . LEU A 1 90 ? -13.447 14.536 -1.293 1.00 81.75 90 LEU A C 1
ATOM 744 O O . LEU A 1 90 ? -13.164 15.472 -0.510 1.00 81.75 90 LEU A O 1
#